Protein AF-A0A0M4GBF2-F1 (afdb_monomer_lite)

Structure (mmCIF, N/CA/C/O backbone):
data_AF-A0A0M4GBF2-F1
#
_entry.id   AF-A0A0M4GBF2-F1
#
loop_
_atom_site.group_PDB
_atom_site.id
_atom_site.type_symbol
_atom_site.label_atom_id
_atom_site.label_alt_id
_atom_site.label_comp_id
_atom_site.label_asym_id
_atom_site.label_entity_id
_atom_site.label_seq_id
_atom_site.pdbx_PDB_ins_code
_atom_site.Cartn_x
_atom_site.Cartn_y
_atom_site.Cartn_z
_atom_site.occupancy
_atom_site.B_iso_or_equiv
_atom_site.auth_seq_id
_atom_site.auth_comp_id
_atom_site.auth_asym_id
_atom_site.auth_atom_id
_atom_site.pdbx_PDB_model_num
ATOM 1 N N . MET A 1 1 ? -6.891 1.875 -10.983 1.00 75.88 1 MET A N 1
ATOM 2 C CA . MET A 1 1 ? -5.994 1.692 -9.818 1.00 75.88 1 MET A CA 1
ATOM 3 C C . MET A 1 1 ? -4.710 1.067 -10.328 1.00 75.88 1 MET A C 1
ATOM 5 O O . MET A 1 1 ? -4.797 0.022 -10.960 1.00 75.88 1 MET A O 1
ATOM 9 N N . ASN A 1 2 ? -3.566 1.721 -10.132 1.00 83.94 2 ASN A N 1
ATOM 10 C CA . ASN A 1 2 ? -2.274 1.228 -10.611 1.00 83.94 2 ASN A CA 1
ATOM 11 C C . ASN A 1 2 ? -1.789 0.081 -9.701 1.00 83.94 2 ASN A C 1
ATOM 13 O O . ASN A 1 2 ? -1.590 0.286 -8.505 1.00 83.94 2 ASN A O 1
ATOM 17 N N . LEU A 1 3 ? -1.674 -1.132 -10.255 1.00 89.44 3 LEU A N 1
ATOM 18 C CA . LEU A 1 3 ? -1.355 -2.348 -9.493 1.00 89.44 3 LEU A CA 1
ATOM 19 C C . LEU A 1 3 ? 0.093 -2.372 -8.998 1.00 89.44 3 LEU A C 1
ATOM 21 O O . LEU A 1 3 ? 0.344 -2.865 -7.902 1.00 89.44 3 LEU A O 1
ATOM 25 N N . ARG A 1 4 ? 1.018 -1.793 -9.766 1.00 87.62 4 ARG A N 1
ATOM 26 C CA . ARG A 1 4 ? 2.425 -1.671 -9.376 1.00 87.62 4 ARG A CA 1
ATOM 27 C C . ARG A 1 4 ? 2.580 -0.694 -8.212 1.00 87.62 4 ARG A C 1
ATOM 29 O O . ARG A 1 4 ? 3.250 -0.998 -7.231 1.00 87.62 4 ARG A O 1
ATOM 36 N N . LEU A 1 5 ? 1.862 0.433 -8.265 1.00 87.75 5 LEU A N 1
ATOM 37 C CA . LEU A 1 5 ? 1.805 1.395 -7.158 1.00 87.75 5 LEU A CA 1
ATOM 38 C C . LEU A 1 5 ? 1.182 0.775 -5.912 1.00 87.75 5 LEU A C 1
ATOM 40 O O . LEU A 1 5 ? 1.686 0.982 -4.813 1.00 87.75 5 LEU A O 1
ATOM 44 N N . LEU A 1 6 ? 0.130 -0.032 -6.078 1.00 92.38 6 LEU A N 1
ATOM 45 C CA . LEU A 1 6 ? -0.460 -0.766 -4.962 1.00 92.38 6 LEU A CA 1
ATOM 46 C C . LEU A 1 6 ? 0.559 -1.713 -4.347 1.00 92.38 6 LEU A C 1
ATOM 48 O O . LEU A 1 6 ? 0.768 -1.658 -3.144 1.00 92.38 6 LEU A O 1
ATOM 52 N N . PHE A 1 7 ? 1.230 -2.522 -5.160 1.00 92.69 7 PHE A N 1
ATOM 53 C CA . PHE A 1 7 ? 2.262 -3.432 -4.684 1.00 92.69 7 PHE A CA 1
ATOM 54 C C . PHE A 1 7 ? 3.366 -2.693 -3.914 1.00 92.69 7 PHE A C 1
ATOM 56 O O . PHE A 1 7 ? 3.672 -3.066 -2.785 1.00 92.69 7 PHE A O 1
ATOM 63 N N . SER A 1 8 ? 3.883 -1.591 -4.465 1.00 90.12 8 SER A N 1
ATOM 64 C CA . SER A 1 8 ? 4.918 -0.789 -3.809 1.00 90.12 8 SER A CA 1
ATOM 65 C C . SER A 1 8 ? 4.453 -0.179 -2.486 1.00 90.12 8 SER A C 1
ATOM 67 O O . SER A 1 8 ? 5.188 -0.234 -1.504 1.00 90.12 8 SER A O 1
ATOM 69 N N . VAL A 1 9 ? 3.235 0.370 -2.425 1.00 91.62 9 VAL A N 1
ATOM 70 C CA . VAL A 1 9 ? 2.675 0.932 -1.184 1.00 91.62 9 VAL A CA 1
ATOM 71 C C . VAL A 1 9 ? 2.472 -0.158 -0.134 1.00 91.62 9 VAL A C 1
ATOM 73 O O . VAL A 1 9 ? 2.857 0.028 1.018 1.00 91.62 9 VAL A O 1
ATOM 76 N N . LEU A 1 10 ? 1.902 -1.305 -0.515 1.00 94.25 10 LEU A N 1
ATOM 77 C CA . LEU A 1 10 ? 1.692 -2.422 0.409 1.00 94.25 10 LEU A CA 1
ATOM 78 C C . LEU A 1 10 ? 3.023 -2.968 0.936 1.00 94.25 10 LEU A C 1
ATOM 80 O O . LEU A 1 10 ? 3.110 -3.320 2.108 1.00 94.25 10 LEU A O 1
ATOM 84 N N . ARG 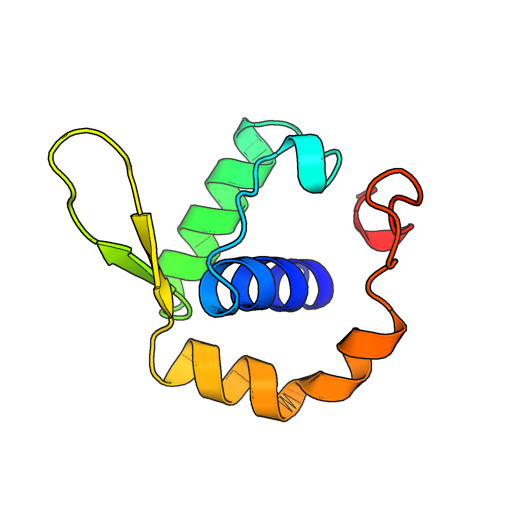A 1 11 ? 4.061 -2.995 0.095 1.00 92.62 11 ARG A N 1
ATOM 85 C CA . ARG A 1 11 ? 5.406 -3.411 0.487 1.00 92.62 11 ARG A CA 1
ATOM 86 C C . ARG A 1 11 ? 6.024 -2.458 1.514 1.00 92.62 11 ARG A C 1
ATOM 88 O O . ARG A 1 11 ? 6.458 -2.933 2.553 1.00 92.62 11 ARG A O 1
ATOM 95 N N . LYS A 1 12 ? 5.958 -1.137 1.299 1.00 91.25 12 LYS A N 1
ATOM 96 C CA . LYS A 1 12 ? 6.424 -0.146 2.293 1.00 91.25 12 LYS A CA 1
ATOM 97 C C . LYS A 1 12 ? 5.695 -0.280 3.633 1.00 91.25 12 LYS A C 1
ATOM 99 O O . LYS A 1 12 ? 6.323 -0.181 4.677 1.00 91.25 12 LYS A O 1
ATOM 104 N N . ILE A 1 13 ? 4.386 -0.554 3.612 1.00 92.62 13 ILE A N 1
ATOM 105 C CA . ILE A 1 13 ? 3.609 -0.821 4.835 1.00 92.62 13 ILE A CA 1
ATOM 106 C C . ILE A 1 13 ? 4.089 -2.106 5.528 1.00 92.62 13 ILE A C 1
ATOM 108 O O . ILE A 1 13 ? 4.192 -2.123 6.750 1.00 92.62 13 ILE A O 1
ATOM 112 N N . LEU A 1 14 ? 4.374 -3.171 4.770 1.00 92.50 14 LEU A N 1
ATOM 113 C CA . LEU A 1 14 ? 4.876 -4.440 5.312 1.00 92.50 14 LEU A CA 1
ATOM 114 C C . LEU A 1 14 ? 6.276 -4.306 5.925 1.00 92.50 14 LEU A C 1
ATOM 116 O O . LEU A 1 14 ? 6.547 -4.917 6.951 1.00 92.50 14 LEU A O 1
ATOM 120 N N . GLU A 1 15 ? 7.148 -3.531 5.282 1.00 90.62 15 GLU A N 1
ATOM 121 C CA . GLU A 1 15 ? 8.529 -3.269 5.711 1.00 90.62 15 GLU A CA 1
ATOM 122 C C . GLU A 1 15 ? 8.613 -2.171 6.789 1.00 90.62 15 GLU A C 1
ATOM 124 O O . GLU A 1 15 ? 9.705 -1.832 7.234 1.00 90.62 15 GLU A O 1
ATOM 129 N N . GLU A 1 16 ? 7.468 -1.612 7.205 1.00 88.19 16 GLU A N 1
ATOM 130 C CA . GLU A 1 16 ? 7.362 -0.489 8.149 1.00 88.19 16 GLU A CA 1
ATOM 131 C C . GLU A 1 16 ? 8.185 0.746 7.726 1.00 88.19 16 GLU A C 1
ATOM 133 O O . GLU A 1 16 ? 8.593 1.571 8.546 1.00 88.19 16 GLU A O 1
ATOM 138 N N . GLU A 1 17 ? 8.402 0.907 6.420 1.00 87.00 17 GLU A N 1
ATOM 139 C CA . GLU A 1 17 ? 9.161 2.017 5.862 1.00 87.00 17 GLU A CA 1
ATOM 140 C C . GLU A 1 17 ? 8.283 3.260 5.659 1.00 87.00 17 GLU A C 1
ATOM 142 O O . GLU A 1 17 ? 7.131 3.164 5.220 1.00 87.00 17 GLU A O 1
ATOM 147 N N . PRO A 1 18 ? 8.815 4.470 5.910 1.00 85.19 18 PRO A N 1
ATOM 148 C CA . PRO A 1 18 ? 8.081 5.701 5.668 1.00 85.19 18 PRO A CA 1
ATOM 149 C C . PRO A 1 18 ? 7.842 5.915 4.168 1.00 85.19 18 PRO A C 1
ATOM 151 O O . PRO A 1 18 ? 8.744 5.784 3.339 1.00 85.19 18 PRO A O 1
ATOM 154 N N . PHE A 1 19 ? 6.625 6.325 3.812 1.00 87.44 19 PHE A N 1
ATOM 155 C CA . PHE A 1 19 ? 6.257 6.656 2.437 1.00 87.44 19 PHE A CA 1
ATOM 156 C C . PHE A 1 19 ? 5.311 7.860 2.389 1.00 87.44 19 PHE A C 1
ATOM 158 O O . PHE A 1 19 ? 4.568 8.145 3.327 1.00 87.44 19 PHE A O 1
ATOM 165 N N . SER A 1 20 ? 5.337 8.590 1.277 1.00 88.62 20 SER A N 1
ATOM 166 C CA . SER A 1 20 ? 4.465 9.743 1.037 1.00 88.62 20 SER A CA 1
ATOM 167 C C . SER A 1 20 ? 4.200 9.925 -0.456 1.00 88.62 20 SER A C 1
ATOM 169 O O . SER A 1 20 ? 4.786 9.232 -1.284 1.00 88.62 20 SER A O 1
ATOM 171 N N . HIS A 1 21 ? 3.371 10.904 -0.820 1.00 86.88 21 HIS A N 1
ATOM 172 C CA . HIS A 1 21 ? 3.143 11.277 -2.219 1.00 86.88 21 HIS A CA 1
ATOM 173 C C . HIS A 1 21 ? 4.454 11.591 -2.970 1.00 86.88 21 HIS A C 1
ATOM 175 O O . HIS A 1 21 ? 4.591 11.232 -4.136 1.00 86.88 21 HIS A O 1
ATOM 181 N N . LYS A 1 22 ? 5.461 12.155 -2.280 1.00 85.06 22 LYS A N 1
ATOM 182 C CA . LYS A 1 22 ? 6.790 12.445 -2.849 1.00 85.06 22 LYS A CA 1
ATOM 183 C C . LYS A 1 22 ? 7.573 11.187 -3.211 1.00 85.06 22 LYS A C 1
ATOM 185 O O . LYS A 1 22 ? 8.269 11.192 -4.215 1.00 85.06 22 LYS A O 1
ATOM 190 N N . THR A 1 23 ? 7.428 10.116 -2.427 1.00 84.06 23 THR A N 1
ATOM 191 C CA . THR A 1 23 ? 8.063 8.812 -2.697 1.00 84.06 23 THR A CA 1
ATOM 192 C C . THR A 1 23 ? 7.661 8.269 -4.067 1.00 84.06 23 THR A C 1
ATOM 194 O O . THR A 1 23 ? 8.437 7.572 -4.704 1.00 84.06 23 THR A O 1
ATOM 197 N N . TYR A 1 24 ? 6.457 8.616 -4.523 1.00 82.62 24 TYR A N 1
ATOM 198 C CA . TYR A 1 24 ? 5.884 8.144 -5.778 1.00 82.62 24 TYR A CA 1
ATOM 199 C C . TYR A 1 24 ? 5.770 9.248 -6.830 1.00 82.62 24 TYR A C 1
ATOM 201 O O . TYR A 1 24 ? 5.130 9.030 -7.847 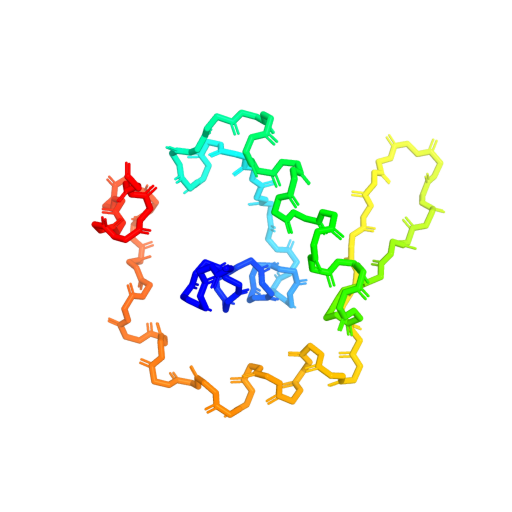1.00 82.62 24 TYR A O 1
ATOM 209 N N . ASN A 1 25 ? 6.338 10.437 -6.591 1.00 80.81 25 ASN A N 1
ATOM 210 C CA . ASN A 1 25 ? 6.199 11.603 -7.470 1.00 80.81 25 ASN A CA 1
ATOM 211 C C . ASN A 1 25 ? 4.742 11.895 -7.891 1.00 80.81 25 ASN A C 1
ATOM 213 O O . ASN A 1 25 ? 4.466 12.268 -9.028 1.00 80.81 25 ASN A O 1
ATOM 217 N N . LEU A 1 26 ? 3.806 11.694 -6.964 1.00 84.38 26 LEU A N 1
ATOM 218 C CA . LEU A 1 26 ? 2.388 11.971 -7.162 1.00 84.38 26 LEU A CA 1
ATOM 219 C C . LEU A 1 26 ? 2.010 13.268 -6.465 1.00 84.38 26 LEU A C 1
ATOM 221 O O . LEU A 1 26 ? 2.595 13.638 -5.440 1.00 84.38 26 LEU A O 1
ATOM 225 N N . ASN A 1 27 ? 0.954 13.913 -6.952 1.00 89.56 27 ASN A N 1
ATOM 226 C CA . ASN A 1 27 ? 0.360 15.004 -6.201 1.00 89.56 27 ASN A CA 1
ATOM 227 C C . ASN A 1 27 ? -0.341 14.458 -4.952 1.00 89.56 27 ASN A C 1
ATOM 229 O O . ASN A 1 27 ? -0.898 13.357 -4.942 1.00 89.56 27 ASN A O 1
ATOM 233 N N . GLU A 1 28 ? -0.365 15.253 -3.882 1.00 88.75 28 GLU A N 1
ATOM 234 C CA . GLU A 1 28 ? -0.926 14.831 -2.593 1.00 88.75 28 GLU A CA 1
ATOM 235 C C . GLU A 1 28 ? -2.387 14.363 -2.706 1.00 88.75 28 GLU A C 1
ATOM 237 O O . GLU A 1 28 ? -2.766 13.350 -2.119 1.00 88.75 28 GLU A O 1
ATOM 242 N N . SER A 1 29 ? -3.198 15.063 -3.507 1.00 90.50 29 SER A N 1
ATOM 243 C CA . SER A 1 29 ? -4.600 14.703 -3.749 1.00 90.50 29 SER A CA 1
ATOM 244 C C . SER A 1 29 ? -4.736 13.338 -4.431 1.00 90.50 29 SER A C 1
ATOM 246 O O . SER A 1 29 ? -5.551 12.513 -4.018 1.00 90.50 29 SER A O 1
ATOM 248 N N . GLU A 1 30 ? -3.907 13.066 -5.440 1.00 89.19 30 GLU A N 1
ATOM 249 C CA . GLU A 1 30 ? -3.916 11.798 -6.179 1.00 89.19 30 GLU A CA 1
ATOM 250 C C . GLU A 1 30 ? -3.494 10.644 -5.278 1.00 89.19 30 GLU A C 1
ATOM 252 O O . GLU A 1 30 ? -4.145 9.598 -5.245 1.00 89.19 30 GLU A O 1
ATOM 257 N N . PHE A 1 31 ? -2.447 10.865 -4.487 1.00 90.62 31 PHE A N 1
ATOM 258 C CA . PHE A 1 31 ? -1.955 9.891 -3.532 1.00 90.62 31 PHE A CA 1
ATOM 259 C C . PHE A 1 31 ? -2.978 9.592 -2.426 1.00 90.62 31 PHE A C 1
ATOM 261 O O . PHE A 1 31 ? -3.216 8.431 -2.091 1.00 90.62 31 PHE A O 1
ATOM 268 N N . ARG A 1 32 ? -3.655 10.616 -1.895 1.00 91.62 32 ARG A N 1
ATOM 269 C CA . ARG A 1 32 ? -4.740 10.433 -0.922 1.00 91.62 32 ARG A CA 1
ATOM 270 C C . ARG A 1 32 ? -5.900 9.640 -1.523 1.00 91.62 32 ARG A C 1
ATOM 272 O O . ARG A 1 32 ? -6.333 8.661 -0.920 1.00 91.62 32 ARG A O 1
ATOM 279 N N . ASN A 1 33 ? -6.351 9.996 -2.727 1.00 92.75 33 ASN A N 1
ATOM 280 C CA . ASN A 1 33 ? -7.402 9.257 -3.435 1.00 92.75 33 ASN A CA 1
ATOM 281 C C . ASN A 1 33 ? -6.996 7.795 -3.673 1.00 92.75 33 ASN A C 1
ATOM 283 O O . ASN A 1 33 ? -7.821 6.884 -3.574 1.00 92.75 33 ASN A O 1
ATOM 287 N N . PHE A 1 34 ? -5.716 7.554 -3.962 1.00 92.56 34 PHE A N 1
ATOM 288 C CA . PHE A 1 34 ? -5.167 6.214 -4.104 1.00 92.56 34 PHE A CA 1
ATOM 289 C C . PHE A 1 34 ? -5.267 5.403 -2.804 1.00 92.56 34 PHE A C 1
ATOM 291 O O . PHE A 1 34 ? -5.776 4.279 -2.826 1.00 92.56 34 PHE A O 1
ATOM 298 N N . LEU A 1 35 ? -4.852 5.973 -1.669 1.00 93.06 35 LEU A N 1
ATOM 299 C CA . LEU A 1 35 ? -4.961 5.321 -0.360 1.00 93.06 35 LEU A CA 1
ATOM 300 C C . LEU A 1 35 ? -6.420 5.063 0.036 1.00 93.06 35 LEU A C 1
ATOM 302 O O . LEU A 1 35 ? -6.744 3.976 0.515 1.00 93.06 35 LEU A O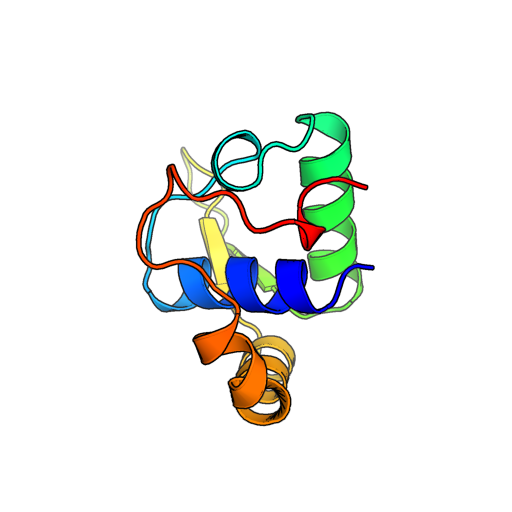 1
ATOM 306 N N . GLU A 1 36 ? -7.327 6.003 -0.235 1.00 93.81 36 GLU A N 1
ATOM 307 C CA . GLU A 1 36 ? -8.763 5.801 -0.022 1.00 93.81 36 GLU A CA 1
ATOM 308 C C . GLU A 1 36 ? -9.317 4.642 -0.859 1.00 93.81 36 GLU A C 1
ATOM 310 O O . GLU A 1 36 ? -10.133 3.858 -0.371 1.00 93.81 36 GLU A O 1
ATOM 315 N N . MET A 1 37 ? -8.871 4.487 -2.109 1.00 94.56 37 MET A N 1
ATOM 316 C CA . MET A 1 37 ? -9.242 3.334 -2.934 1.00 94.56 37 MET A CA 1
ATOM 317 C C . MET A 1 37 ? -8.690 2.019 -2.370 1.00 94.56 37 MET A C 1
ATOM 319 O O . MET A 1 37 ? -9.409 1.016 -2.381 1.00 94.56 37 MET A O 1
ATOM 323 N N . ALA A 1 38 ? -7.452 2.010 -1.865 1.00 94.44 38 ALA A N 1
ATOM 324 C CA . ALA A 1 38 ? -6.848 0.834 -1.238 1.00 94.44 38 ALA A CA 1
ATOM 325 C C . ALA A 1 38 ? -7.601 0.416 0.040 1.00 94.44 38 ALA A C 1
ATOM 327 O O . ALA A 1 38 ? -7.860 -0.776 0.232 1.00 94.44 38 ALA A O 1
ATOM 328 N N . LEU A 1 39 ? -8.035 1.390 0.850 1.00 94.56 39 LEU A N 1
ATOM 329 C CA . LEU A 1 39 ? -8.906 1.191 2.014 1.00 94.56 39 LEU A CA 1
ATOM 330 C C . LEU A 1 39 ? -10.276 0.637 1.608 1.00 94.56 39 LEU A C 1
ATOM 332 O O . LEU A 1 39 ? -10.689 -0.412 2.095 1.00 94.56 39 LEU A O 1
ATOM 336 N N . LYS A 1 40 ? -10.967 1.290 0.662 1.00 95.38 40 LYS A N 1
ATOM 337 C CA . LYS A 1 40 ? -12.293 0.855 0.175 1.00 95.38 40 LYS A CA 1
ATOM 338 C C . LYS A 1 40 ? -12.269 -0.559 -0.400 1.00 95.38 40 LYS A C 1
ATOM 340 O O . LYS A 1 40 ? -13.246 -1.291 -0.283 1.00 95.38 40 LYS A O 1
ATOM 345 N N . LYS A 1 41 ? -11.162 -0.952 -1.034 1.00 94.94 41 LYS A N 1
ATOM 346 C CA . LYS A 1 41 ? -10.976 -2.298 -1.593 1.00 94.94 41 LYS A CA 1
ATOM 347 C C . LYS A 1 41 ? -10.431 -3.312 -0.585 1.00 94.94 41 LYS A C 1
ATOM 349 O O . LYS A 1 41 ? -10.213 -4.457 -0.988 1.00 94.94 41 LYS A O 1
ATOM 354 N N . ASN A 1 42 ? -10.264 -2.929 0.680 1.00 96.00 42 ASN A N 1
ATOM 355 C CA . ASN A 1 42 ? -9.817 -3.784 1.774 1.00 96.00 42 ASN A CA 1
ATOM 356 C C . ASN A 1 42 ? -8.405 -4.360 1.569 1.00 96.00 42 ASN A C 1
ATOM 358 O O . ASN A 1 42 ? -8.182 -5.512 1.915 1.00 96.00 42 ASN A O 1
ATOM 362 N N . TYR A 1 43 ? -7.467 -3.616 0.970 1.00 95.56 43 TYR A N 1
ATOM 363 C CA . TYR A 1 43 ? -6.048 -4.025 0.914 1.00 95.56 43 TYR A CA 1
ATOM 364 C C . TYR A 1 43 ? -5.261 -3.569 2.146 1.00 95.56 43 TYR A C 1
ATOM 366 O O . TYR A 1 43 ? -4.305 -4.224 2.555 1.00 95.56 43 TYR A O 1
ATOM 374 N N . ILE A 1 44 ? -5.669 -2.441 2.727 1.00 95.38 44 ILE A N 1
ATOM 375 C CA . ILE A 1 44 ? -5.070 -1.849 3.923 1.00 95.38 44 ILE A CA 1
ATOM 376 C C . ILE A 1 44 ? -6.170 -1.462 4.907 1.00 95.38 44 ILE A C 1
ATOM 378 O O . ILE A 1 44 ? -7.320 -1.264 4.512 1.00 95.38 44 ILE A O 1
ATOM 382 N N . SER A 1 45 ? -5.803 -1.320 6.174 1.00 93.81 45 SER A N 1
ATOM 383 C CA . SER A 1 45 ? -6.637 -0.789 7.250 1.00 93.81 45 SER A CA 1
ATOM 384 C C . SER A 1 45 ? -5.910 0.334 7.983 1.00 93.81 45 SER A C 1
ATOM 386 O O . SER A 1 45 ? -4.683 0.366 8.019 1.00 93.81 45 SER A O 1
ATOM 388 N N . VAL A 1 46 ? -6.664 1.266 8.568 1.00 90.19 46 VAL A N 1
ATOM 389 C CA . VAL A 1 46 ? -6.093 2.346 9.383 1.00 90.19 46 VAL A CA 1
ATOM 390 C C . VAL A 1 46 ? -5.963 1.883 10.828 1.00 90.19 46 VAL A C 1
ATOM 392 O O . VAL A 1 46 ? -6.960 1.567 11.477 1.00 90.19 46 VAL A O 1
ATOM 395 N N . LEU A 1 47 ? -4.746 1.922 11.356 1.00 84.62 47 LEU A N 1
ATOM 396 C CA . LEU A 1 47 ? -4.488 1.845 12.785 1.00 84.62 47 LEU A CA 1
ATOM 397 C C . LEU A 1 47 ? -4.636 3.257 13.358 1.00 84.62 47 LEU A C 1
ATOM 399 O O . LEU A 1 47 ? -3.855 4.160 13.055 1.00 84.62 47 LEU A O 1
ATOM 403 N N . LYS A 1 48 ? -5.674 3.480 14.172 1.00 65.56 48 LYS A N 1
ATOM 404 C CA . LYS A 1 48 ? -5.889 4.773 14.835 1.00 65.56 48 LYS A CA 1
ATOM 405 C C . LYS A 1 48 ? -4.852 4.981 15.946 1.00 65.56 48 LYS A C 1
ATOM 407 O O . LYS A 1 48 ? -5.103 4.656 17.104 1.00 65.56 48 LYS A O 1
ATOM 412 N N . GLY A 1 49 ? -3.701 5.545 15.592 1.00 57.03 49 GLY A N 1
ATOM 413 C CA . GLY A 1 49 ? -2.759 6.143 16.536 1.00 57.03 49 GLY A CA 1
ATOM 414 C C . GLY A 1 49 ? -3.190 7.560 16.936 1.00 57.03 49 GLY A C 1
ATOM 415 O O . GLY A 1 49 ? -3.831 8.265 16.162 1.00 57.03 49 GLY A O 1
ATOM 416 N N . ARG A 1 50 ? -2.834 8.005 18.151 1.00 53.44 50 ARG A N 1
ATOM 417 C CA . ARG A 1 50 ? -3.211 9.331 18.693 1.00 53.44 50 ARG A CA 1
ATOM 418 C C . ARG A 1 50 ? -2.539 10.528 17.988 1.00 53.44 50 ARG A C 1
ATOM 420 O O . ARG A 1 50 ? -2.907 11.656 18.288 1.00 53.44 50 ARG A O 1
ATOM 427 N N . ILE A 1 51 ? -1.551 10.305 17.110 1.00 60.53 51 ILE A N 1
ATOM 428 C CA . ILE A 1 51 ? -0.683 11.375 16.563 1.00 60.53 51 ILE A CA 1
ATOM 429 C C . ILE A 1 51 ? -0.398 11.216 15.052 1.00 60.53 51 ILE A C 1
ATOM 431 O O . ILE A 1 51 ? -0.252 12.218 14.360 1.00 60.53 51 ILE A O 1
ATOM 435 N N . GLN A 1 52 ? -0.370 9.992 14.506 1.00 62.75 52 GLN A N 1
ATOM 436 C CA . GLN A 1 52 ? -0.167 9.735 13.071 1.00 62.75 52 GLN A CA 1
ATOM 437 C C . GLN A 1 52 ? -1.105 8.642 12.553 1.00 62.75 52 GLN A C 1
ATOM 439 O O . GLN A 1 52 ? -1.453 7.708 13.277 1.00 62.75 52 GLN A O 1
ATOM 444 N N . THR A 1 53 ? -1.514 8.781 11.287 1.00 72.25 53 THR A N 1
ATOM 445 C CA . THR A 1 53 ? -2.271 7.746 10.573 1.00 72.25 53 THR A CA 1
ATOM 446 C C . THR A 1 53 ? -1.298 6.652 10.164 1.00 72.25 53 THR A C 1
ATOM 448 O O . THR A 1 53 ? -0.522 6.839 9.229 1.00 72.25 53 THR A O 1
ATOM 451 N N . THR A 1 54 ? -1.338 5.524 10.864 1.00 83.69 54 THR A N 1
ATOM 452 C CA . THR A 1 54 ? -0.567 4.333 10.500 1.00 83.69 54 THR A CA 1
ATOM 453 C C . THR A 1 54 ? -1.471 3.386 9.720 1.00 83.69 54 THR A C 1
ATOM 455 O O . THR A 1 54 ? -2.660 3.258 10.023 1.00 83.69 54 THR A O 1
ATOM 458 N N . TYR A 1 55 ? -0.924 2.721 8.708 1.00 90.69 55 TYR A N 1
ATOM 459 C CA . TYR A 1 55 ? -1.643 1.716 7.930 1.00 90.69 55 TYR A CA 1
ATOM 460 C C . TYR A 1 55 ? -1.125 0.326 8.282 1.00 90.69 55 TYR A C 1
ATOM 462 O O . TYR A 1 55 ? 0.057 0.160 8.558 1.00 90.69 55 TYR A O 1
ATOM 470 N N . SER A 1 56 ? -2.004 -0.668 8.251 1.00 93.31 56 SER A N 1
ATOM 471 C CA . SER A 1 56 ? -1.644 -2.083 8.317 1.00 93.31 56 SER A CA 1
ATOM 472 C C . SER A 1 56 ? -2.216 -2.824 7.118 1.00 93.31 56 SER A C 1
ATOM 474 O O . SER A 1 56 ? -3.216 -2.400 6.532 1.00 93.31 56 SER A O 1
ATOM 476 N N . LEU A 1 57 ? -1.583 -3.933 6.739 1.00 94.75 57 LEU A N 1
ATOM 477 C CA . LEU A 1 57 ? -2.111 -4.799 5.692 1.00 94.75 57 LEU A CA 1
ATOM 478 C C . LEU A 1 57 ? -3.271 -5.644 6.214 1.00 94.75 57 LEU A C 1
ATOM 480 O O . LEU A 1 57 ? -3.257 -6.120 7.348 1.00 94.75 57 LEU A O 1
ATOM 484 N N . THR A 1 58 ? -4.259 -5.860 5.354 1.00 96.75 58 THR A N 1
ATOM 485 C CA . THR A 1 58 ? -5.291 -6.878 5.565 1.00 96.75 58 THR A CA 1
ATOM 486 C C . THR A 1 58 ? -4.815 -8.223 5.007 1.00 96.75 58 THR A C 1
ATOM 488 O O . THR A 1 58 ? -3.823 -8.288 4.277 1.00 96.75 58 THR A O 1
ATOM 491 N N . GLU A 1 59 ? -5.562 -9.298 5.267 1.00 96.88 59 GLU A N 1
ATOM 492 C CA . GLU A 1 59 ? -5.331 -10.605 4.630 1.00 96.88 59 GLU A CA 1
ATOM 493 C C . GLU A 1 59 ? -5.280 -10.492 3.098 1.00 96.88 59 GLU A C 1
ATOM 495 O O . GLU A 1 59 ? -4.321 -10.929 2.467 1.00 96.88 59 GLU A O 1
ATOM 500 N N . LYS A 1 60 ? -6.235 -9.769 2.504 1.00 96.75 60 LYS A N 1
ATOM 501 C CA . LYS A 1 60 ? -6.274 -9.506 1.060 1.00 96.75 60 LYS A CA 1
ATOM 502 C C . LYS A 1 60 ? -5.055 -8.718 0.561 1.00 96.75 60 LYS A C 1
ATOM 504 O O . LYS A 1 60 ? -4.587 -8.947 -0.553 1.00 96.75 60 LYS A O 1
ATOM 509 N N . GLY A 1 61 ? -4.548 -7.770 1.353 1.00 96.19 61 GLY A N 1
ATOM 510 C CA . GLY A 1 61 ? -3.305 -7.052 1.055 1.00 96.19 61 GLY A CA 1
ATOM 511 C C . GLY A 1 61 ? -2.101 -7.990 0.984 1.00 96.19 61 GLY A C 1
ATOM 512 O O . GLY A 1 61 ? -1.314 -7.921 0.040 1.00 96.19 61 GLY A O 1
ATOM 513 N N . LEU A 1 62 ? -2.002 -8.913 1.941 1.00 96.06 62 LEU A N 1
ATOM 514 C CA . LEU A 1 62 ? -0.940 -9.918 1.996 1.00 96.06 62 LEU A CA 1
ATOM 515 C C . LEU A 1 62 ? -1.030 -10.923 0.841 1.00 96.06 62 LEU A C 1
ATOM 517 O O . LEU A 1 62 ? -0.015 -11.240 0.222 1.00 96.06 62 LEU A O 1
ATOM 521 N N . GLU A 1 63 ? -2.228 -11.408 0.517 1.00 96.88 63 GLU A N 1
ATOM 522 C CA . GLU A 1 63 ? -2.446 -12.282 -0.642 1.00 96.88 63 GLU A CA 1
ATOM 523 C C . GLU A 1 63 ? -2.070 -11.590 -1.951 1.00 96.88 63 GLU A C 1
ATOM 525 O O . GLU A 1 63 ? -1.407 -12.186 -2.801 1.00 96.88 63 GLU A O 1
ATOM 530 N N . PHE A 1 64 ? -2.429 -10.311 -2.098 1.00 95.81 64 PHE A N 1
ATOM 531 C CA . PHE A 1 64 ? -2.062 -9.527 -3.270 1.00 95.81 64 PHE A CA 1
ATOM 532 C C . PHE A 1 64 ? -0.543 -9.429 -3.436 1.00 95.81 64 PHE A C 1
ATOM 534 O O . PHE A 1 64 ? -0.053 -9.623 -4.547 1.00 95.81 64 PHE A O 1
ATOM 541 N N . LEU A 1 65 ? 0.207 -9.179 -2.356 1.00 94.00 65 LEU A N 1
ATOM 542 C CA . LEU A 1 65 ? 1.672 -9.166 -2.401 1.00 94.00 65 LEU A CA 1
ATOM 543 C C . LEU A 1 65 ? 2.234 -10.519 -2.856 1.00 94.00 65 LEU A C 1
ATOM 545 O O . LEU A 1 65 ? 3.070 -10.564 -3.757 1.00 94.00 65 LEU A O 1
ATOM 549 N N . LYS A 1 66 ? 1.741 -11.628 -2.293 1.00 94.38 66 LYS A N 1
ATOM 550 C CA . LYS A 1 66 ? 2.187 -12.978 -2.678 1.00 94.38 66 LYS A CA 1
ATOM 551 C C . LYS A 1 66 ? 1.899 -13.287 -4.149 1.00 94.38 66 LYS A C 1
ATOM 553 O O . LYS A 1 66 ? 2.747 -13.853 -4.828 1.00 94.38 66 LYS A O 1
ATOM 558 N N . ALA A 1 67 ? 0.730 -12.890 -4.647 1.00 94.31 67 ALA A N 1
ATOM 559 C CA . ALA A 1 67 ? 0.318 -13.133 -6.028 1.00 94.31 67 ALA A CA 1
ATOM 560 C C . ALA A 1 67 ? 1.018 -12.227 -7.058 1.00 94.31 67 ALA A C 1
ATOM 562 O O . ALA A 1 67 ? 0.930 -12.494 -8.253 1.00 94.31 67 ALA A O 1
ATOM 563 N N . ASN A 1 68 ? 1.676 -11.148 -6.617 1.00 92.62 68 ASN A N 1
ATOM 564 C CA . ASN A 1 68 ? 2.264 -10.139 -7.499 1.00 92.62 68 ASN A CA 1
ATOM 565 C C . ASN A 1 68 ? 3.763 -9.911 -7.254 1.00 92.62 68 ASN A C 1
ATOM 567 O O . ASN A 1 68 ? 4.289 -8.845 -7.576 1.00 92.62 68 ASN A O 1
ATOM 571 N N . MET A 1 69 ? 4.470 -10.911 -6.714 1.00 89.19 69 MET A N 1
ATOM 572 C CA . MET A 1 69 ? 5.909 -10.820 -6.434 1.00 89.19 69 MET A CA 1
ATOM 573 C C . MET A 1 69 ? 6.759 -10.467 -7.662 1.00 89.19 69 MET A C 1
ATOM 575 O O . MET A 1 69 ? 7.858 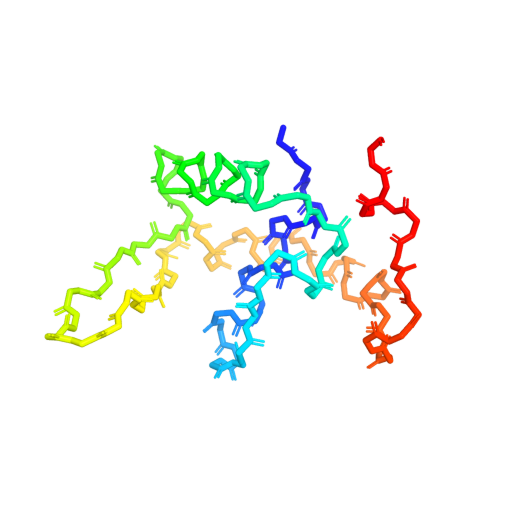-9.946 -7.484 1.00 89.19 69 MET A O 1
ATOM 579 N N . GLN A 1 70 ? 6.268 -10.685 -8.891 1.00 84.44 70 GLN A N 1
ATOM 580 C CA . GLN A 1 70 ? 6.961 -10.257 -10.112 1.00 84.44 70 GLN A CA 1
ATOM 581 C C . GLN A 1 70 ? 7.274 -8.753 -10.134 1.00 84.44 70 GLN A C 1
ATOM 583 O O . GLN A 1 70 ? 8.280 -8.350 -10.709 1.00 84.44 70 GLN A O 1
ATOM 588 N N . PHE A 1 71 ? 6.474 -7.929 -9.448 1.00 83.81 71 PHE A N 1
ATOM 589 C CA . PHE A 1 71 ? 6.700 -6.487 -9.379 1.00 83.81 71 PHE A CA 1
ATOM 590 C C . PHE A 1 71 ? 7.908 -6.103 -8.516 1.00 83.81 71 PHE A C 1
ATOM 592 O O . PHE A 1 71 ? 8.349 -4.962 -8.593 1.00 83.81 71 PHE A O 1
ATOM 599 N N . ASN A 1 72 ? 8.492 -7.023 -7.736 1.00 77.44 72 ASN A N 1
ATOM 600 C CA . ASN A 1 72 ? 9.710 -6.737 -6.970 1.00 77.44 72 ASN A CA 1
ATOM 601 C C . ASN A 1 72 ? 10.882 -6.312 -7.860 1.00 77.44 72 ASN A C 1
ATOM 603 O O . ASN A 1 72 ? 11.643 -5.447 -7.448 1.00 77.44 72 ASN A O 1
ATOM 607 N N . GLY A 1 73 ? 11.008 -6.878 -9.065 1.00 70.50 73 GLY A N 1
ATOM 608 C CA . GLY A 1 73 ? 12.047 -6.480 -10.023 1.00 70.50 73 GLY A CA 1
ATOM 609 C C . GLY A 1 73 ? 11.747 -5.169 -10.758 1.00 70.50 73 GLY A C 1
ATOM 610 O O . GLY A 1 73 ? 12.588 -4.681 -11.503 1.00 70.50 73 GLY A O 1
ATOM 611 N N . GLU A 1 74 ? 10.547 -4.613 -10.575 1.00 69.56 74 GLU A N 1
ATOM 612 C CA . GLU A 1 74 ? 10.099 -3.363 -11.200 1.00 69.56 74 GLU A CA 1
ATOM 613 C C . GLU A 1 74 ? 10.112 -2.183 -10.216 1.00 69.56 74 GLU A C 1
ATOM 615 O O . GLU A 1 74 ? 9.913 -1.040 -10.639 1.00 69.56 74 GLU A O 1
ATOM 620 N N . ILE A 1 75 ? 10.313 -2.451 -8.917 1.00 68.69 75 ILE A N 1
ATOM 621 C CA . ILE A 1 75 ? 10.523 -1.420 -7.900 1.00 68.69 75 ILE A CA 1
ATOM 622 C C . ILE A 1 75 ? 12.016 -1.058 -7.908 1.00 68.69 75 ILE A C 1
ATOM 624 O O . ILE A 1 75 ? 12.841 -1.921 -7.613 1.00 68.69 75 ILE A O 1
ATOM 628 N N . PRO A 1 76 ? 12.369 0.195 -8.213 1.00 64.81 76 PRO A N 1
ATOM 629 C CA . PRO A 1 76 ? 13.746 0.661 -8.173 1.00 64.81 76 PRO A CA 1
ATOM 630 C C . PRO A 1 76 ? 14.281 0.660 -6.739 1.00 64.81 76 PRO A C 1
ATOM 632 O O . PRO A 1 76 ? 13.565 0.998 -5.793 1.00 64.81 76 PRO A O 1
ATOM 635 N N . GLU A 1 77 ? 15.545 0.266 -6.587 1.00 58.84 77 GLU A N 1
ATOM 636 C CA . GLU A 1 77 ? 16.231 0.238 -5.292 1.00 58.84 77 GLU A CA 1
ATOM 637 C C . GLU A 1 77 ? 16.575 1.651 -4.801 1.00 58.84 77 GLU A C 1
ATOM 639 O O . GLU A 1 77 ? 16.507 1.914 -3.599 1.00 58.84 77 GLU A O 1
ATOM 644 N N . ASP A 1 78 ? 16.891 2.580 -5.714 1.00 62.88 78 ASP A N 1
ATOM 645 C CA . ASP A 1 78 ? 17.114 3.986 -5.380 1.00 62.88 78 ASP A CA 1
ATOM 646 C C . ASP A 1 78 ? 15.792 4.780 -5.464 1.00 62.88 78 ASP A C 1
ATOM 648 O O . ASP A 1 78 ? 15.184 4.865 -6.534 1.00 62.88 78 ASP A O 1
ATOM 652 N N . PRO A 1 79 ? 15.351 5.445 -4.376 1.00 57.50 79 PRO A N 1
ATOM 653 C CA . PRO A 1 79 ? 14.199 6.347 -4.400 1.00 57.50 79 PRO A CA 1
ATOM 654 C C . PRO A 1 79 ? 14.300 7.487 -5.431 1.00 57.50 79 PRO A C 1
ATOM 656 O O . PRO A 1 79 ? 13.282 8.093 -5.769 1.00 57.50 79 PRO A O 1
ATOM 659 N N . LYS A 1 80 ? 15.511 7.835 -5.889 1.00 60.97 80 LYS A N 1
ATOM 660 C CA . LYS A 1 80 ? 15.756 8.840 -6.937 1.00 60.97 80 LYS A CA 1
ATOM 661 C C . LYS A 1 80 ? 15.508 8.302 -8.342 1.00 60.97 80 LYS A C 1
ATOM 663 O O . LYS A 1 80 ? 15.241 9.091 -9.248 1.00 60.97 80 LYS A O 1
ATOM 668 N N . GLU A 1 81 ? 15.578 6.990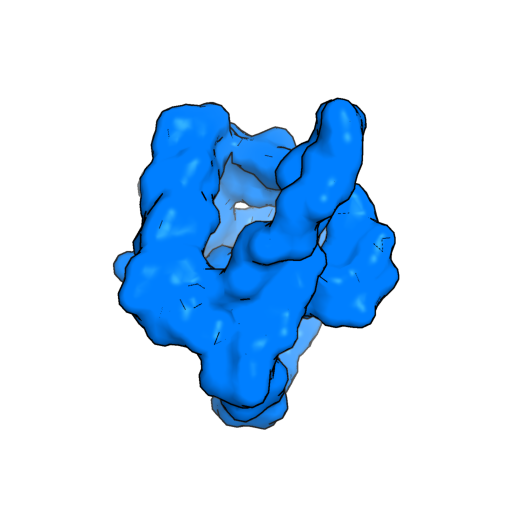 -8.531 1.00 59.34 81 GLU A N 1
ATOM 669 C CA . GLU A 1 81 ? 15.225 6.331 -9.780 1.00 59.34 81 GLU A CA 1
ATOM 670 C C . GLU A 1 81 ? 13.717 6.109 -9.782 1.00 59.34 81 GLU A C 1
ATOM 672 O O . GLU A 1 81 ? 13.228 5.028 -9.504 1.00 59.34 81 GLU A O 1
ATOM 677 N N . LEU A 1 82 ? 12.936 7.159 -10.028 1.00 59.09 82 LEU A N 1
ATOM 678 C CA . LEU A 1 82 ? 1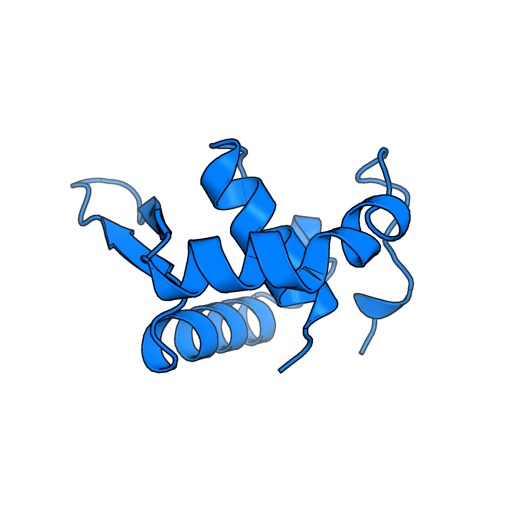1.481 7.026 -10.043 1.00 59.09 82 LEU A CA 1
ATOM 679 C C . LEU A 1 82 ? 11.050 6.045 -11.150 1.00 59.09 82 LEU A C 1
ATOM 681 O O . LEU A 1 82 ? 11.408 6.244 -12.317 1.00 59.09 82 LEU A O 1
ATOM 685 N N . PRO A 1 83 ? 10.241 5.017 -10.841 1.00 59.09 83 PRO A N 1
ATOM 686 C CA . PRO A 1 83 ? 9.765 4.111 -11.870 1.00 59.09 83 PRO A CA 1
ATOM 687 C C . PRO A 1 83 ? 8.823 4.851 -12.832 1.00 59.09 83 PRO A C 1
ATOM 689 O O . PRO A 1 83 ? 7.930 5.577 -12.394 1.00 59.09 83 PRO A O 1
ATOM 692 N N . GLN A 1 84 ? 8.955 4.622 -14.146 1.00 54.47 84 GLN A N 1
ATOM 693 C CA . GLN A 1 84 ? 8.165 5.311 -15.189 1.00 54.47 84 GLN A CA 1
ATOM 694 C C . GLN A 1 84 ? 6.639 5.194 -15.016 1.00 54.47 84 GLN A C 1
ATOM 696 O O . GLN A 1 84 ? 5.896 6.025 -15.519 1.00 54.47 84 GLN A O 1
ATOM 701 N N . TRP A 1 85 ? 6.154 4.194 -14.280 1.00 59.84 85 TRP A N 1
ATOM 702 C CA . TRP A 1 85 ? 4.733 3.976 -13.995 1.00 59.84 85 TRP A CA 1
ATOM 703 C C . TRP A 1 85 ? 4.191 4.792 -12.806 1.00 59.84 85 TRP A C 1
ATOM 705 O O . TRP A 1 85 ? 3.006 4.674 -12.489 1.00 59.84 85 TRP A O 1
ATOM 715 N N . CYS A 1 86 ? 5.035 5.595 -12.150 1.00 50.78 86 CYS A N 1
ATOM 716 C CA . CYS A 1 86 ? 4.622 6.656 -11.228 1.00 50.78 86 CYS A CA 1
ATOM 717 C C . CYS A 1 86 ? 4.194 7.942 -11.958 1.00 50.78 86 CYS A C 1
ATOM 719 O O . CYS A 1 86 ? 3.438 8.728 -11.396 1.00 50.78 86 CYS A O 1
ATOM 721 N N . ALA A 1 87 ? 4.626 8.140 -13.207 1.00 45.06 87 ALA A N 1
ATOM 722 C CA . ALA A 1 87 ? 4.095 9.182 -14.074 1.00 45.06 87 ALA A CA 1
ATOM 723 C C . ALA A 1 87 ? 2.831 8.638 -14.760 1.00 45.06 87 ALA A C 1
ATOM 725 O O . ALA A 1 87 ? 2.914 7.765 -15.624 1.00 45.06 87 ALA A O 1
ATOM 726 N N . LEU A 1 88 ? 1.662 9.084 -14.300 1.00 43.28 88 LEU A N 1
ATOM 727 C CA . LEU A 1 88 ? 0.413 8.980 -15.060 1.00 43.28 88 LEU A CA 1
ATOM 728 C C . LEU A 1 88 ? 0.371 10.074 -16.128 1.00 43.28 88 LEU A C 1
ATOM 730 O O . LEU A 1 88 ? 0.794 11.207 -15.811 1.00 43.28 88 LEU A O 1
#

Secondary structure (DSSP, 8-state):
--HHHHHHHHHHHHTT----GGGGT--HHHHHHHHHHHHHTTSEEEEE-SSSEEEEE-HHHHHHHHHTGGGGGGS-SSTTS--GGG--

pLDDT: mean 82.86, std 14.4, range [43.28, 96.88]

Sequence (88 aa):
MNLRLLFSVLRKILEEEPFSHKTYNLNESEFRNFLEMALKKNYISVLKGRIQTTYSLTEKGLEFLKANMQFNGEIPEDPKELPQWCAL

Foldseek 3Di:
DDLLVLLVVLVCLVVVHDDACLLLVHDRVVVVVVVVVCVVVQQWDWDDDPPDTRIHGDPNVVVSNVVPVVSVVQDDPDSVPRRPSSPD

Radius of gyration: 12.49 Å; chains: 1; bounding box: 29×28×34 Å